Protein AF-A0A969BX46-F1 (afdb_monomer_lite)

Foldseek 3Di:
DDPDPPVVPDDDQFWKWFQAAPDPVQWWFFAAAVVHDGPDIHGHGFIWTFPADDPVQKTWTAGPVGDTGITGNVRIDTDGDDD

Secondary structure (DSSP, 8-state):
----SGGGTTT----EEEE---STT-EEEEESSTT--EEEEEETT-EEEEEEE-TTSEEEEE-TTS-EEEEEGGGEEEE----

Sequence (83 aa):
MSRSIESYTSHEITKFLRFTSIEADGYLNLRESPQGKIIGRIINGTALLLLSATEDAWVRVLTPDGRVGYVYSKALEIYTYRD

pLDDT: mean 74.13, std 17.53, range [34.75, 95.12]

Structure (mmCIF, N/CA/C/O backbone):
data_AF-A0A969BX46-F1
#
_entry.id   AF-A0A969BX46-F1
#
loop_
_atom_site.group_PDB
_atom_site.id
_atom_site.type_symbol
_atom_site.label_atom_id
_atom_site.label_alt_id
_atom_site.label_comp_id
_atom_site.label_asym_id
_atom_site.label_entity_id
_atom_site.label_seq_id
_atom_site.pdbx_PDB_ins_code
_atom_site.Cartn_x
_atom_site.Cartn_y
_atom_site.Cartn_z
_atom_site.occupancy
_atom_site.B_iso_or_equiv
_atom_site.auth_seq_id
_atom_site.auth_comp_id
_atom_site.auth_asym_id
_atom_site.auth_atom_id
_atom_site.pdbx_PDB_model_num
ATOM 1 N N . MET A 1 1 ? -0.680 -14.387 29.217 1.00 40.28 1 MET A N 1
ATOM 2 C CA . MET A 1 1 ? 0.218 -13.548 28.393 1.00 40.28 1 MET A CA 1
ATOM 3 C C . MET A 1 1 ? -0.471 -13.250 27.066 1.00 40.28 1 MET A C 1
ATOM 5 O O . MET A 1 1 ? -0.196 -13.912 26.079 1.00 40.28 1 MET A O 1
ATOM 9 N N . SER A 1 2 ? -1.412 -12.305 27.051 1.00 39.75 2 SER A N 1
ATOM 10 C CA . SER A 1 2 ? -1.994 -11.792 25.808 1.00 39.75 2 SER A CA 1
ATOM 11 C C . SER A 1 2 ? -1.380 -10.418 25.591 1.00 39.75 2 SER A C 1
ATOM 13 O O . SER A 1 2 ? -1.599 -9.516 26.400 1.00 39.75 2 SER A O 1
ATOM 15 N N . ARG A 1 3 ? -0.499 -10.281 24.597 1.00 40.78 3 ARG A N 1
ATOM 16 C CA . ARG A 1 3 ? 0.068 -8.979 24.250 1.00 40.78 3 ARG A CA 1
ATOM 17 C C . ARG A 1 3 ? -1.021 -8.163 23.557 1.00 40.78 3 ARG A C 1
ATOM 19 O O . ARG A 1 3 ? -1.244 -8.305 22.364 1.00 40.78 3 ARG A O 1
ATOM 26 N N . SER A 1 4 ? -1.679 -7.335 24.367 1.00 47.00 4 SER A N 1
ATOM 27 C CA . SER A 1 4 ? -1.876 -5.909 24.096 1.00 47.00 4 SER A CA 1
ATOM 28 C C . SER A 1 4 ? -2.401 -5.567 22.699 1.00 47.00 4 SER A C 1
ATOM 30 O O . SER A 1 4 ? -1.654 -5.108 21.838 1.00 47.00 4 SER A O 1
ATOM 32 N N . ILE A 1 5 ? -3.714 -5.721 22.529 1.00 49.53 5 ILE A N 1
ATOM 33 C CA . ILE A 1 5 ? -4.497 -4.958 21.542 1.00 49.53 5 ILE A CA 1
ATOM 34 C C . ILE A 1 5 ? -4.965 -3.606 22.119 1.00 49.53 5 ILE A C 1
ATOM 36 O O . ILE A 1 5 ? -5.478 -2.773 21.387 1.00 49.53 5 ILE A O 1
ATOM 40 N N . GLU A 1 6 ? -4.749 -3.356 23.416 1.00 42.44 6 GLU A N 1
ATOM 41 C CA . GLU A 1 6 ? -5.271 -2.175 24.126 1.00 42.44 6 GLU A CA 1
ATOM 42 C C . GLU A 1 6 ? -4.364 -0.931 24.077 1.00 42.44 6 GLU A C 1
ATOM 44 O O . GLU A 1 6 ? -4.812 0.162 24.411 1.00 42.44 6 GLU A O 1
ATOM 49 N N . SER A 1 7 ? -3.109 -1.042 23.626 1.00 34.75 7 SER A N 1
ATOM 50 C CA . SER A 1 7 ? -2.147 0.075 23.654 1.00 34.75 7 SER A CA 1
ATOM 51 C C . SER A 1 7 ? -2.113 0.957 22.396 1.00 34.75 7 SER A C 1
ATOM 53 O O . SER A 1 7 ? -1.260 1.834 22.312 1.00 34.75 7 SER A O 1
ATOM 55 N N . TYR A 1 8 ? -3.030 0.773 21.439 1.00 47.47 8 TYR A N 1
ATOM 56 C CA . TYR A 1 8 ? -3.200 1.701 20.302 1.00 47.47 8 TYR A CA 1
ATOM 57 C C . TYR A 1 8 ? -4.290 2.756 20.536 1.00 47.47 8 TYR A C 1
ATOM 59 O O . TYR A 1 8 ? -4.427 3.712 19.775 1.00 47.47 8 TYR A O 1
ATOM 67 N N . THR A 1 9 ? -5.047 2.632 21.623 1.00 51.59 9 THR A N 1
ATOM 68 C CA . THR A 1 9 ? -6.073 3.602 22.004 1.00 51.59 9 THR A CA 1
ATOM 69 C C . THR A 1 9 ? -5.448 4.674 22.881 1.00 51.59 9 THR A C 1
ATOM 71 O O . THR A 1 9 ? -5.390 4.529 24.099 1.00 51.59 9 THR A O 1
ATOM 74 N N . SER A 1 10 ? -4.980 5.764 22.271 1.00 45.22 10 SER A N 1
ATOM 75 C CA . SER A 1 10 ? -5.080 7.076 22.923 1.00 45.22 10 SER A CA 1
ATOM 76 C C . SER A 1 10 ? -5.174 8.252 21.954 1.00 45.22 10 SER A C 1
ATOM 78 O O . SER A 1 10 ? -5.939 9.145 22.266 1.00 45.22 10 SER A O 1
ATOM 80 N N . HIS A 1 11 ? -4.503 8.289 20.794 1.00 44.81 11 HIS A N 1
ATOM 81 C CA . HIS A 1 11 ? -4.623 9.442 19.868 1.00 44.81 11 HIS A CA 1
ATOM 82 C C . HIS A 1 11 ? -4.402 9.113 18.375 1.00 44.81 11 HIS A C 1
ATOM 84 O O . HIS A 1 11 ? -4.263 10.023 17.559 1.00 44.81 11 HIS A O 1
ATOM 90 N N . GLU A 1 12 ? -4.373 7.840 17.975 1.00 48.84 12 GLU A N 1
ATOM 91 C CA . GLU A 1 12 ? -4.180 7.479 16.567 1.00 48.84 12 GLU A CA 1
ATOM 92 C C . GLU A 1 12 ? -5.533 7.267 15.889 1.00 48.84 12 GLU A C 1
ATOM 94 O O . GLU A 1 12 ? -6.179 6.233 16.050 1.00 48.84 12 GLU A O 1
ATOM 99 N N . ILE A 1 13 ? -5.977 8.264 15.120 1.00 52.41 13 ILE A N 1
ATOM 100 C CA . ILE A 1 13 ? -7.080 8.097 14.170 1.00 52.41 13 ILE A CA 1
ATOM 101 C C . ILE A 1 13 ? -6.721 6.889 13.299 1.00 52.41 13 ILE A C 1
ATOM 103 O O . ILE A 1 13 ? -5.803 6.968 12.479 1.00 52.41 13 ILE A O 1
ATOM 107 N N . THR A 1 14 ? -7.404 5.757 13.491 1.00 56.75 14 THR A N 1
ATOM 108 C CA . THR A 1 14 ? -7.181 4.565 12.668 1.00 56.75 14 THR A CA 1
ATOM 109 C C . THR A 1 14 ? -7.629 4.909 11.255 1.00 56.75 14 THR A C 1
ATOM 111 O O . THR A 1 14 ? -8.820 4.973 10.950 1.00 56.75 14 THR A O 1
ATOM 114 N N . LYS A 1 15 ? -6.661 5.229 10.394 1.00 67.12 15 LYS A N 1
ATOM 115 C CA . LYS A 1 15 ? -6.936 5.697 9.042 1.00 67.12 15 LYS A CA 1
ATOM 116 C C . LYS A 1 15 ? -7.202 4.492 8.152 1.00 67.12 15 LYS A C 1
ATOM 118 O O . LYS A 1 15 ? -6.284 3.769 7.762 1.00 67.12 15 LYS A O 1
ATOM 123 N N . PHE A 1 16 ? -8.467 4.289 7.819 1.00 69.00 16 PHE A N 1
ATOM 124 C CA . PHE A 1 16 ? -8.849 3.324 6.803 1.00 69.00 16 PHE A CA 1
ATOM 125 C C . PHE A 1 16 ? -8.664 3.941 5.420 1.00 69.00 16 PHE A C 1
ATOM 127 O O . PHE A 1 16 ? -9.059 5.072 5.144 1.00 69.00 16 PHE A O 1
ATOM 134 N N . LEU A 1 17 ? -8.039 3.185 4.531 1.00 70.44 17 LEU A N 1
ATOM 135 C CA . LEU A 1 17 ? -7.951 3.523 3.123 1.00 70.44 17 LEU A CA 1
ATOM 136 C C . LEU A 1 17 ? -8.929 2.631 2.386 1.00 70.44 17 LEU A C 1
ATOM 138 O O . LEU A 1 17 ? -8.982 1.424 2.629 1.00 70.44 17 LEU A O 1
ATOM 142 N N . ARG A 1 18 ? -9.679 3.204 1.451 1.00 69.81 18 ARG A N 1
ATOM 143 C CA . ARG A 1 18 ? -10.414 2.391 0.495 1.00 69.81 18 ARG A CA 1
ATOM 144 C C . ARG A 1 18 ? -9.712 2.525 -0.834 1.00 69.81 18 ARG A C 1
ATOM 146 O O . ARG A 1 18 ? -9.573 3.621 -1.373 1.00 69.81 18 ARG A O 1
ATOM 153 N N . PHE A 1 19 ? -9.243 1.400 -1.357 1.00 69.56 19 PHE A N 1
ATOM 154 C CA . PHE A 1 19 ? -8.785 1.408 -2.729 1.00 69.56 19 PHE A CA 1
ATOM 155 C C . PHE A 1 19 ? -10.006 1.561 -3.632 1.00 69.56 19 PHE A C 1
ATOM 157 O O . PHE A 1 19 ? -10.869 0.683 -3.656 1.00 69.56 19 PHE A O 1
ATOM 164 N N . THR A 1 20 ? -10.066 2.671 -4.358 1.00 63.81 20 THR A N 1
ATOM 165 C CA . THR A 1 20 ? -10.933 2.807 -5.520 1.00 63.81 20 THR A CA 1
ATOM 166 C C . THR A 1 20 ? -10.030 2.899 -6.742 1.00 63.81 20 THR A C 1
ATOM 168 O O . THR A 1 20 ? -9.142 3.745 -6.809 1.00 63.81 20 THR A O 1
ATOM 171 N N . SER A 1 21 ? -10.174 1.969 -7.679 1.00 58.88 21 SER A N 1
ATOM 172 C CA . SER A 1 21 ? -9.416 2.036 -8.926 1.00 58.88 21 SER A CA 1
ATOM 173 C C . SER A 1 21 ? -10.078 3.047 -9.854 1.00 58.88 21 SER A C 1
ATOM 175 O O . SER A 1 21 ? -11.263 2.904 -10.157 1.00 58.88 21 SER A O 1
ATOM 177 N N . ILE A 1 22 ? -9.308 4.029 -10.325 1.00 56.19 22 ILE A N 1
ATOM 178 C CA . ILE A 1 22 ? -9.687 4.908 -11.444 1.00 56.19 22 ILE A CA 1
ATOM 179 C C . ILE A 1 22 ? -9.139 4.407 -12.794 1.00 56.19 22 ILE A C 1
ATOM 181 O O . ILE A 1 22 ? -9.380 5.038 -13.819 1.00 56.19 22 ILE A O 1
ATOM 185 N N . GLU A 1 23 ? -8.388 3.298 -12.807 1.00 53.31 23 GLU A N 1
ATOM 186 C CA . GLU A 1 23 ? -7.701 2.784 -13.999 1.00 53.31 23 GLU A CA 1
ATOM 187 C C . GLU A 1 23 ? -8.383 1.532 -14.574 1.00 53.31 23 GLU A C 1
ATOM 189 O O . GLU A 1 23 ? -9.029 0.762 -13.860 1.00 53.31 23 GLU A O 1
ATOM 194 N N . ALA A 1 24 ? -8.229 1.334 -15.888 1.00 55.81 24 ALA A N 1
ATOM 195 C CA . ALA A 1 24 ? -8.964 0.352 -16.693 1.00 55.81 24 ALA A CA 1
ATOM 196 C C . ALA A 1 24 ? -8.768 -1.116 -16.256 1.00 55.81 24 ALA A C 1
ATOM 198 O O . ALA A 1 24 ? -9.617 -1.961 -16.536 1.00 55.81 24 ALA A O 1
ATOM 199 N N . ASP A 1 25 ? -7.676 -1.411 -15.550 1.00 65.75 25 ASP A N 1
ATOM 200 C CA . ASP A 1 25 ? -7.255 -2.767 -15.197 1.00 65.75 25 ASP A CA 1
ATOM 201 C C . ASP A 1 25 ? -7.992 -3.316 -13.957 1.00 65.75 25 ASP A C 1
ATOM 203 O O . ASP A 1 25 ? -8.058 -4.529 -13.753 1.00 65.75 25 ASP A O 1
ATOM 207 N N . GLY A 1 26 ? -8.549 -2.436 -13.112 1.00 75.25 26 GLY A N 1
ATOM 208 C CA . GLY A 1 26 ? -9.383 -2.799 -11.958 1.00 75.25 26 GLY A CA 1
ATOM 209 C C . GLY A 1 26 ? -8.650 -3.332 -10.714 1.00 75.25 26 GLY A C 1
ATOM 210 O O . GLY A 1 26 ? -9.312 -3.767 -9.764 1.00 75.25 26 GLY A O 1
ATOM 211 N N . TYR A 1 27 ? -7.311 -3.300 -10.669 1.00 83.50 27 TYR A N 1
ATOM 212 C CA . TYR A 1 27 ? -6.521 -3.751 -9.512 1.00 83.50 27 TYR A CA 1
ATOM 213 C C . TYR A 1 27 ? -5.318 -2.849 -9.193 1.00 83.50 27 TYR A C 1
ATOM 215 O O . TYR A 1 27 ? -4.782 -2.161 -10.054 1.00 83.50 27 TYR A O 1
ATOM 223 N N . LEU A 1 28 ? -4.862 -2.893 -7.937 1.00 86.44 28 LEU A N 1
ATOM 224 C CA . LEU A 1 28 ? -3.670 -2.207 -7.433 1.00 86.44 28 LEU A CA 1
ATOM 225 C C . LEU A 1 28 ? -2.563 -3.211 -7.119 1.00 86.44 28 LEU A C 1
ATOM 227 O O . LEU A 1 28 ? -2.803 -4.244 -6.496 1.00 86.44 28 LEU A O 1
ATOM 231 N N . ASN A 1 29 ? -1.333 -2.910 -7.525 1.00 90.69 29 ASN A N 1
ATOM 232 C CA . ASN A 1 29 ? -0.187 -3.764 -7.227 1.00 90.69 29 ASN A CA 1
ATOM 233 C C . ASN A 1 29 ? 0.268 -3.578 -5.775 1.00 90.69 29 ASN A C 1
ATOM 235 O O . ASN A 1 29 ? 0.649 -2.477 -5.380 1.00 90.69 29 ASN A O 1
ATOM 239 N N . LEU A 1 30 ? 0.296 -4.676 -5.020 1.00 92.50 30 LEU A N 1
ATOM 240 C CA . LEU A 1 30 ? 0.954 -4.759 -3.722 1.00 92.50 30 LEU A CA 1
ATOM 241 C C . LEU A 1 30 ? 2.419 -5.133 -3.946 1.00 92.50 30 LEU A C 1
ATOM 243 O O . LEU A 1 30 ? 2.708 -6.162 -4.563 1.00 92.50 30 LEU A O 1
ATOM 247 N N . ARG A 1 31 ? 3.342 -4.310 -3.453 1.00 95.12 31 ARG A N 1
ATOM 248 C CA . ARG A 1 31 ? 4.788 -4.518 -3.594 1.00 95.12 31 ARG A CA 1
ATOM 249 C C . ARG A 1 31 ? 5.462 -4.772 -2.253 1.00 95.12 31 ARG A C 1
ATOM 251 O O . ARG A 1 31 ? 4.975 -4.328 -1.218 1.00 95.12 31 ARG A O 1
ATOM 258 N N . GLU A 1 32 ? 6.587 -5.480 -2.272 1.00 93.62 32 GLU A N 1
ATOM 259 C CA . GLU A 1 32 ? 7.385 -5.732 -1.058 1.00 93.62 32 GLU A CA 1
ATOM 260 C C . GLU A 1 32 ? 8.03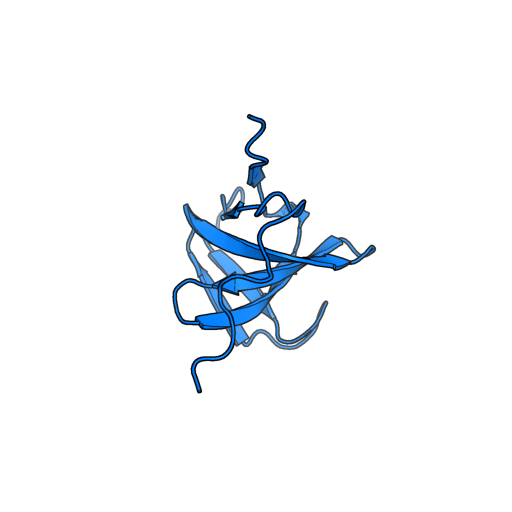9 -4.455 -0.506 1.00 93.62 32 GLU A C 1
ATOM 262 O O . GLU A 1 32 ? 8.208 -4.312 0.702 1.00 93.62 32 GLU A O 1
ATOM 267 N N . SER A 1 33 ? 8.358 -3.510 -1.391 1.00 91.25 33 SER A N 1
ATOM 268 C CA . SER A 1 33 ? 8.963 -2.211 -1.097 1.00 91.25 33 SER A CA 1
ATOM 269 C C . SER A 1 33 ? 8.506 -1.176 -2.136 1.00 91.25 33 SER A C 1
ATOM 271 O O . SER A 1 33 ? 7.967 -1.558 -3.187 1.00 91.25 33 SER A O 1
ATOM 273 N N . PRO A 1 34 ? 8.695 0.133 -1.884 1.00 90.56 34 PRO A N 1
ATOM 274 C CA . PRO A 1 34 ? 8.493 1.162 -2.898 1.00 90.56 34 PRO A CA 1
ATOM 275 C C . PRO A 1 34 ? 9.235 0.810 -4.187 1.00 90.56 34 PRO A C 1
ATOM 277 O O . PRO A 1 34 ? 10.432 0.543 -4.161 1.00 90.56 34 PRO A O 1
ATOM 280 N N . GLN A 1 35 ? 8.514 0.768 -5.311 1.00 89.00 35 GLN A N 1
ATOM 281 C CA . GLN A 1 35 ? 9.049 0.378 -6.628 1.00 89.00 35 GLN A CA 1
ATOM 282 C C . GLN A 1 35 ? 9.633 -1.053 -6.715 1.00 89.00 35 GLN A C 1
ATOM 284 O O . GLN A 1 35 ? 10.093 -1.457 -7.780 1.00 89.00 35 GLN A O 1
ATOM 289 N N . GLY A 1 36 ? 9.564 -1.850 -5.646 1.00 90.38 36 GLY A N 1
ATOM 290 C CA . GLY A 1 36 ? 10.107 -3.207 -5.581 1.00 90.38 36 GLY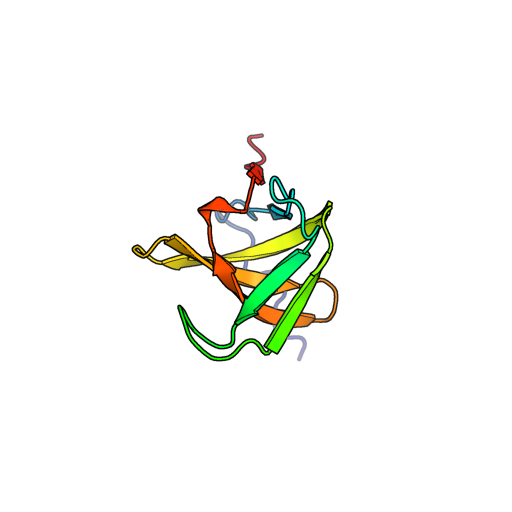 A CA 1
ATOM 291 C C . GLY A 1 36 ? 9.236 -4.259 -6.259 1.00 90.38 36 GLY A C 1
ATOM 292 O O . GLY A 1 36 ? 8.301 -3.956 -7.003 1.00 90.38 36 GLY A O 1
ATOM 293 N N . LYS A 1 37 ? 9.519 -5.534 -5.993 1.00 95.00 37 LYS A N 1
ATOM 294 C CA . LYS A 1 37 ? 8.790 -6.657 -6.593 1.00 95.00 37 LYS A CA 1
ATOM 295 C C . LYS A 1 37 ? 7.297 -6.619 -6.252 1.00 95.00 37 LYS A C 1
ATOM 297 O O . LYS A 1 37 ? 6.909 -6.329 -5.122 1.00 95.00 37 LYS A O 1
ATOM 302 N N . ILE A 1 38 ? 6.457 -6.964 -7.230 1.00 94.12 38 ILE A N 1
ATOM 303 C CA . ILE A 1 38 ? 5.021 -7.180 -7.020 1.00 94.12 38 ILE A CA 1
ATOM 304 C C . ILE A 1 38 ? 4.828 -8.520 -6.303 1.00 94.12 38 ILE A C 1
ATOM 306 O O . ILE A 1 38 ? 5.248 -9.565 -6.799 1.00 94.12 38 ILE A O 1
ATOM 310 N N . ILE A 1 39 ? 4.174 -8.478 -5.146 1.00 94.94 39 ILE A N 1
ATOM 311 C CA . ILE A 1 39 ? 3.866 -9.636 -4.291 1.00 94.94 39 ILE A CA 1
ATOM 312 C C . ILE A 1 39 ? 2.365 -9.937 -4.232 1.00 94.94 39 ILE A C 1
ATOM 314 O O . ILE A 1 39 ? 1.933 -10.897 -3.595 1.00 94.94 39 ILE A O 1
ATOM 318 N N . GLY A 1 40 ? 1.544 -9.117 -4.886 1.00 92.06 40 GLY A N 1
ATOM 319 C CA . GLY A 1 40 ? 0.112 -9.332 -4.946 1.00 92.06 40 GLY A CA 1
ATOM 320 C C . GLY A 1 40 ? -0.623 -8.282 -5.758 1.00 92.06 40 GLY A C 1
ATOM 321 O O . GLY A 1 40 ? -0.061 -7.272 -6.179 1.00 92.06 40 GLY A O 1
ATOM 322 N N . ARG A 1 41 ? -1.916 -8.534 -5.942 1.00 90.81 41 ARG A N 1
ATOM 323 C CA . ARG A 1 41 ? -2.874 -7.595 -6.516 1.00 90.81 41 ARG A CA 1
ATOM 324 C C . ARG A 1 41 ? -4.021 -7.406 -5.533 1.00 90.81 41 ARG A C 1
ATOM 326 O O . ARG A 1 41 ? -4.432 -8.362 -4.877 1.00 90.81 41 ARG A O 1
ATOM 333 N N . ILE A 1 42 ? -4.502 -6.177 -5.434 1.00 88.25 42 ILE A N 1
ATOM 334 C CA . ILE A 1 42 ? -5.613 -5.759 -4.587 1.00 88.25 42 ILE A CA 1
ATOM 335 C C . ILE A 1 42 ? -6.752 -5.359 -5.516 1.00 88.25 42 ILE A C 1
ATOM 337 O O . ILE A 1 42 ? -6.57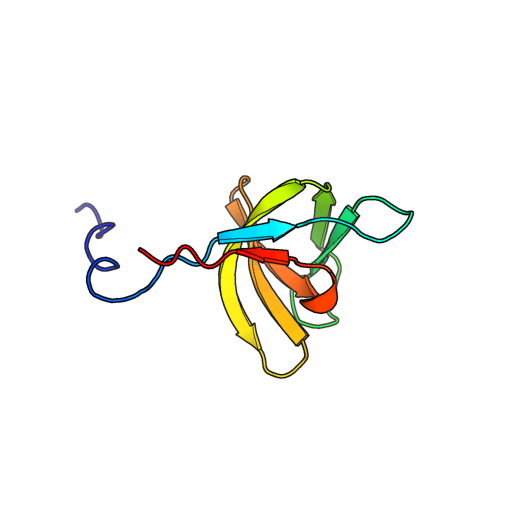1 -4.506 -6.381 1.00 88.25 42 ILE A O 1
ATOM 341 N N . ILE A 1 43 ? -7.912 -5.988 -5.358 1.00 86.81 43 ILE A N 1
ATOM 342 C CA . ILE A 1 43 ? -9.085 -5.704 -6.189 1.00 86.81 43 ILE A CA 1
ATOM 343 C C . ILE A 1 43 ? -9.728 -4.374 -5.791 1.00 86.81 43 ILE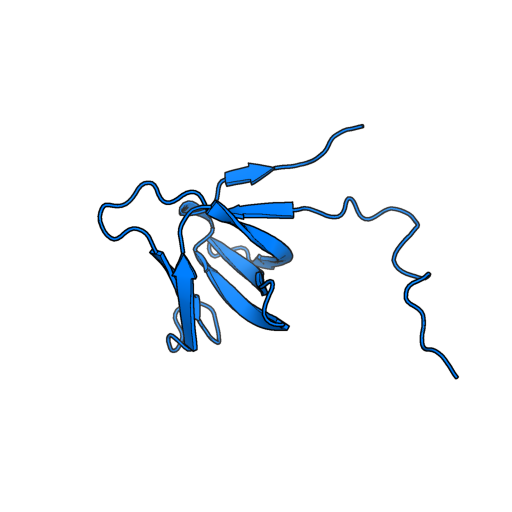 A C 1
ATOM 345 O O . ILE A 1 43 ? -9.683 -3.981 -4.620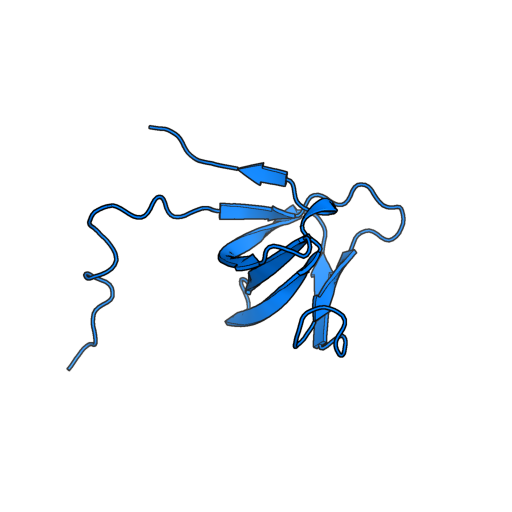 1.00 86.81 43 ILE A O 1
ATOM 349 N N . ASN A 1 44 ? -10.343 -3.692 -6.757 1.00 83.06 44 ASN A N 1
ATOM 350 C CA . ASN A 1 44 ? -11.093 -2.461 -6.512 1.00 83.06 44 ASN A CA 1
ATOM 351 C C . ASN A 1 44 ? -12.119 -2.635 -5.371 1.00 83.06 44 ASN A C 1
ATOM 353 O O . ASN A 1 44 ? -12.774 -3.670 -5.256 1.00 83.06 44 ASN A O 1
ATOM 357 N N . GLY A 1 45 ? -12.236 -1.629 -4.506 1.00 79.50 45 GLY A N 1
ATOM 358 C CA . GLY A 1 45 ? -13.143 -1.605 -3.364 1.00 79.50 45 GLY A CA 1
ATOM 359 C C . GLY A 1 45 ? -12.585 -2.243 -2.092 1.00 79.50 45 GLY A C 1
ATOM 360 O O . GLY A 1 45 ? -13.235 -2.123 -1.051 1.00 79.50 45 GLY A O 1
ATOM 361 N N . THR A 1 46 ? -11.405 -2.877 -2.144 1.00 84.62 46 THR A N 1
ATOM 362 C CA . THR A 1 46 ? -10.764 -3.479 -0.965 1.00 84.62 46 THR A CA 1
ATOM 363 C C . THR A 1 46 ? -10.448 -2.411 0.082 1.00 84.62 46 THR A C 1
ATOM 365 O O . THR A 1 46 ? -9.785 -1.411 -0.208 1.00 84.62 46 THR A O 1
ATOM 368 N N . ALA A 1 47 ? -10.900 -2.646 1.313 1.00 83.81 47 ALA A N 1
ATOM 369 C CA . ALA A 1 47 ? -10.499 -1.859 2.470 1.00 83.81 47 ALA A CA 1
ATOM 370 C C . ALA A 1 47 ? -9.079 -2.249 2.899 1.00 83.81 47 ALA A C 1
ATOM 372 O O . ALA A 1 47 ? -8.759 -3.430 3.036 1.00 83.81 47 ALA A O 1
ATOM 373 N N . LEU A 1 48 ? -8.234 -1.247 3.106 1.00 85.62 48 LEU A N 1
ATOM 374 C CA . LEU A 1 48 ? -6.844 -1.386 3.513 1.00 85.62 48 LEU A CA 1
ATOM 375 C C . LEU A 1 48 ? -6.626 -0.588 4.794 1.00 85.62 48 LEU A C 1
ATOM 377 O O . LEU A 1 48 ? -7.125 0.528 4.941 1.00 85.62 48 LEU A O 1
ATOM 381 N N . LEU A 1 49 ? -5.843 -1.139 5.713 1.00 85.56 49 LEU A N 1
ATOM 382 C CA . LEU A 1 49 ? -5.402 -0.398 6.887 1.00 85.56 49 LEU A CA 1
ATOM 383 C C . LEU A 1 49 ? -4.109 0.343 6.543 1.00 85.56 49 LEU A C 1
ATOM 385 O O . LEU A 1 49 ? -3.145 -0.290 6.104 1.00 85.56 49 LEU A O 1
ATOM 389 N N . LEU A 1 50 ? -4.071 1.663 6.744 1.00 85.94 50 LEU A N 1
ATOM 390 C CA . LEU A 1 50 ? -2.830 2.424 6.618 1.00 85.94 50 LEU A CA 1
ATOM 391 C C . LEU A 1 50 ? -1.927 2.129 7.818 1.00 85.94 50 LEU A C 1
ATOM 393 O O . LEU A 1 50 ? -2.317 2.376 8.954 1.00 85.94 50 LEU A O 1
ATOM 397 N N . LEU A 1 51 ? -0.712 1.648 7.558 1.00 86.06 51 LEU A N 1
ATOM 398 C CA . LEU A 1 51 ? 0.314 1.465 8.588 1.00 86.06 51 LEU A CA 1
ATOM 399 C C . LEU A 1 51 ? 1.282 2.649 8.628 1.00 86.06 51 LEU A C 1
ATOM 401 O O . LEU A 1 51 ? 1.663 3.106 9.697 1.00 86.06 51 LEU A O 1
ATOM 405 N N . SER A 1 52 ? 1.704 3.138 7.460 1.00 83.00 52 SER A N 1
ATOM 406 C CA . SER A 1 52 ? 2.530 4.342 7.341 1.00 83.00 52 SER A CA 1
ATOM 407 C C . SER A 1 52 ? 2.487 4.901 5.919 1.00 83.00 52 SER A C 1
ATOM 409 O O . SER A 1 52 ? 2.185 4.184 4.965 1.00 83.00 52 SER A O 1
ATOM 411 N N . ALA A 1 53 ? 2.801 6.184 5.764 1.00 76.44 53 ALA A N 1
ATOM 412 C CA . ALA A 1 53 ? 3.019 6.816 4.466 1.00 76.44 53 ALA A CA 1
ATOM 413 C C . ALA A 1 53 ? 4.503 7.174 4.309 1.00 76.44 53 ALA A C 1
ATOM 415 O O . ALA A 1 53 ? 5.164 7.488 5.298 1.00 76.44 53 ALA A O 1
ATOM 416 N N . THR A 1 54 ? 5.021 7.118 3.084 1.00 72.88 54 THR A N 1
ATOM 417 C CA . THR A 1 54 ? 6.345 7.650 2.733 1.00 72.88 54 THR A CA 1
ATOM 418 C C . THR A 1 54 ? 6.193 8.950 1.942 1.00 72.88 54 THR A C 1
ATOM 420 O O . THR A 1 54 ? 5.130 9.216 1.375 1.00 72.88 54 THR A O 1
ATOM 423 N N . GLU A 1 55 ? 7.254 9.758 1.877 1.00 67.31 55 GLU A N 1
ATOM 424 C CA . GLU A 1 55 ? 7.259 11.014 1.107 1.00 67.31 55 GLU A CA 1
ATOM 425 C C . GLU A 1 55 ? 7.127 10.771 -0.412 1.00 67.31 55 GLU A C 1
ATOM 427 O O . GLU A 1 55 ? 6.533 11.572 -1.129 1.00 67.31 55 GLU A O 1
ATOM 432 N N . ASP A 1 56 ? 7.555 9.599 -0.894 1.00 76.62 56 ASP A N 1
ATOM 433 C CA . ASP A 1 56 ? 7.610 9.240 -2.321 1.00 76.62 56 ASP A CA 1
ATOM 434 C C . ASP A 1 56 ? 6.289 8.719 -2.921 1.00 76.62 56 ASP A C 1
ATOM 436 O O . ASP A 1 56 ? 6.292 7.923 -3.863 1.00 76.62 56 ASP A O 1
ATOM 440 N N . ALA A 1 57 ? 5.139 9.124 -2.379 1.00 83.94 57 ALA A N 1
ATOM 441 C CA . ALA A 1 57 ? 3.820 8.665 -2.829 1.00 83.94 57 ALA A CA 1
ATOM 442 C C . ALA A 1 57 ? 3.596 7.138 -2.720 1.00 83.94 57 ALA A C 1
ATOM 444 O O . ALA A 1 57 ? 2.798 6.564 -3.464 1.00 83.94 57 ALA A O 1
ATOM 445 N N . TRP A 1 58 ? 4.246 6.471 -1.763 1.00 88.94 58 TRP A N 1
ATOM 446 C CA . TRP A 1 58 ? 3.942 5.087 -1.391 1.00 88.94 58 TRP A CA 1
ATOM 447 C C . TRP A 1 58 ? 3.325 5.038 -0.002 1.00 88.94 58 TRP A C 1
ATOM 449 O O . TRP A 1 58 ? 3.711 5.773 0.905 1.00 88.94 58 TRP A O 1
ATOM 459 N N . VAL A 1 59 ? 2.366 4.140 0.184 1.00 89.06 59 VAL A N 1
ATOM 460 C CA . VAL A 1 59 ? 1.815 3.858 1.507 1.00 89.06 59 VAL A CA 1
ATOM 461 C C . VAL A 1 59 ? 1.986 2.393 1.840 1.00 89.06 59 VAL A C 1
ATOM 463 O O . VAL A 1 59 ? 1.775 1.512 1.003 1.00 89.06 59 VAL A O 1
ATOM 466 N N . ARG A 1 60 ? 2.383 2.143 3.083 1.00 90.19 60 ARG A N 1
ATOM 467 C CA . ARG A 1 60 ? 2.458 0.814 3.659 1.00 90.19 60 ARG A CA 1
ATOM 468 C C . ARG A 1 60 ? 1.091 0.455 4.217 1.00 90.19 60 ARG A C 1
ATOM 470 O O . ARG A 1 60 ? 0.536 1.196 5.029 1.00 90.19 60 ARG A O 1
ATOM 477 N N . VAL A 1 61 ? 0.566 -0.683 3.789 1.00 90.06 61 VAL A N 1
ATOM 478 C CA . VAL A 1 61 ? -0.786 -1.130 4.120 1.00 90.06 61 VAL A CA 1
ATOM 479 C C . VAL A 1 61 ? -0.793 -2.546 4.667 1.00 90.06 61 VAL A C 1
ATOM 481 O O . VAL A 1 61 ? 0.081 -3.352 4.341 1.00 90.06 61 VAL A O 1
ATOM 484 N N . LEU A 1 62 ? -1.814 -2.843 5.466 1.00 88.81 62 LEU A N 1
ATOM 485 C CA . LEU A 1 62 ? -2.237 -4.198 5.792 1.00 88.81 62 LEU A CA 1
ATOM 486 C C . LEU A 1 62 ? -3.526 -4.507 5.023 1.00 88.81 62 LEU A C 1
ATOM 488 O O . LEU A 1 62 ? -4.486 -3.733 5.033 1.00 88.81 62 LEU A O 1
ATOM 492 N N . THR A 1 63 ? -3.517 -5.641 4.337 1.00 89.88 63 THR A N 1
ATOM 493 C CA . THR A 1 63 ? -4.655 -6.169 3.576 1.00 89.88 63 THR A CA 1
ATOM 494 C C . THR A 1 63 ? -5.536 -7.074 4.452 1.00 89.88 63 THR A C 1
ATOM 496 O O . THR A 1 63 ? -5.050 -7.600 5.458 1.00 89.88 63 THR A O 1
ATOM 499 N N . PRO A 1 64 ? -6.811 -7.313 4.080 1.00 86.31 64 PRO A N 1
ATOM 500 C CA . PRO A 1 64 ? -7.713 -8.172 4.856 1.00 86.31 64 PRO A CA 1
ATOM 501 C C . PRO A 1 64 ? -7.241 -9.623 5.010 1.00 86.31 64 PRO A C 1
ATOM 503 O O . PRO A 1 64 ? -7.618 -10.286 5.970 1.00 86.31 64 PRO A O 1
ATOM 506 N N . ASP A 1 65 ? -6.412 -10.117 4.086 1.00 88.06 65 ASP A N 1
ATOM 507 C CA . ASP A 1 65 ? -5.827 -11.462 4.149 1.00 88.06 65 ASP A CA 1
ATOM 508 C C . ASP A 1 65 ? -4.517 -11.527 4.958 1.00 88.06 65 ASP A C 1
ATOM 510 O O . ASP A 1 65 ? -3.842 -12.555 4.978 1.00 88.06 65 ASP A O 1
ATOM 514 N N . GLY A 1 66 ? -4.156 -10.441 5.649 1.00 90.31 66 GLY A N 1
ATOM 515 C CA . GLY A 1 66 ? -3.021 -10.395 6.566 1.00 90.31 66 GLY A CA 1
ATOM 516 C C . GLY A 1 66 ? -1.682 -10.039 5.918 1.00 90.31 66 GLY A C 1
ATOM 517 O O . GLY A 1 66 ? -0.661 -10.028 6.607 1.00 90.31 66 GLY A O 1
ATOM 518 N N . ARG A 1 67 ? -1.637 -9.722 4.616 1.00 93.12 67 ARG A N 1
ATOM 519 C CA . ARG A 1 67 ? -0.386 -9.323 3.951 1.00 93.12 67 ARG A CA 1
ATOM 520 C C . ARG A 1 67 ? -0.065 -7.854 4.184 1.00 93.12 67 ARG A C 1
ATOM 522 O O . ARG A 1 67 ? -0.932 -6.987 4.042 1.00 93.12 67 ARG A O 1
ATOM 529 N N . VAL A 1 68 ? 1.211 -7.584 4.450 1.00 93.12 68 VAL A N 1
ATOM 530 C CA . VAL A 1 68 ? 1.773 -6.234 4.552 1.00 93.12 68 VAL A CA 1
ATOM 531 C C . VAL A 1 68 ? 2.600 -5.927 3.311 1.00 93.12 68 VAL A C 1
ATOM 533 O O . VAL A 1 68 ? 3.421 -6.740 2.893 1.00 93.12 68 VAL A O 1
ATOM 536 N N . GLY A 1 69 ? 2.420 -4.737 2.747 1.00 93.12 69 GLY A N 1
ATOM 537 C CA . GLY A 1 69 ? 3.226 -4.275 1.621 1.00 93.12 69 GLY A CA 1
ATOM 538 C C . GLY A 1 69 ? 2.959 -2.819 1.273 1.00 93.12 69 GLY A C 1
ATOM 539 O O . GLY A 1 69 ? 2.313 -2.097 2.031 1.00 93.12 69 GLY A O 1
ATOM 540 N N . TYR A 1 70 ? 3.477 -2.397 0.126 1.00 92.25 70 TYR A N 1
ATOM 541 C CA . TYR A 1 70 ? 3.436 -1.022 -0.351 1.00 92.25 70 TYR A CA 1
ATOM 542 C C . TYR A 1 70 ? 2.549 -0.897 -1.581 1.00 92.25 70 TYR A C 1
ATOM 544 O O . TYR A 1 70 ? 2.620 -1.716 -2.500 1.00 92.25 70 TYR A O 1
ATOM 552 N N . VAL A 1 71 ? 1.746 0.159 -1.608 1.00 90.19 71 VAL A N 1
ATOM 553 C CA . VAL A 1 71 ? 0.913 0.526 -2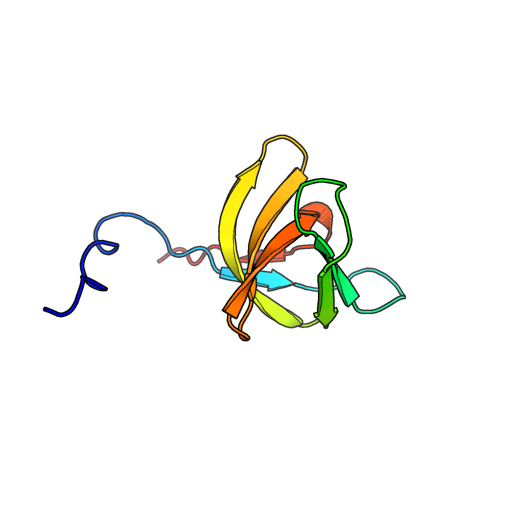.752 1.00 90.19 71 VAL A CA 1
ATOM 554 C C . VAL A 1 71 ? 1.100 2.000 -3.096 1.00 90.19 71 VAL A C 1
ATOM 556 O O . VAL A 1 71 ? 1.502 2.800 -2.248 1.00 90.19 71 VAL A O 1
ATOM 559 N N . TYR A 1 72 ? 0.824 2.360 -4.346 1.00 87.56 72 TYR A N 1
ATOM 560 C CA . TYR A 1 72 ? 0.985 3.732 -4.814 1.00 87.56 72 TYR A CA 1
ATOM 561 C C . TYR A 1 72 ? -0.181 4.606 -4.340 1.00 87.56 72 TYR A C 1
ATOM 563 O O . TYR A 1 72 ? -1.345 4.276 -4.569 1.00 87.56 72 TYR A O 1
ATOM 571 N N . SER A 1 73 ? 0.122 5.716 -3.669 1.00 79.50 73 SER A N 1
ATOM 572 C CA . SER A 1 73 ? -0.870 6.525 -2.953 1.00 79.50 73 SER A CA 1
ATOM 573 C C . SER A 1 73 ? -1.849 7.245 -3.876 1.00 79.50 73 SER A C 1
ATOM 575 O O . SER A 1 73 ? -2.998 7.437 -3.495 1.00 79.50 73 SER A O 1
ATOM 577 N N . LYS A 1 74 ? -1.438 7.595 -5.104 1.00 77.38 74 LYS A N 1
ATOM 578 C CA . LYS A 1 74 ? -2.318 8.257 -6.085 1.00 77.38 74 LYS A CA 1
ATOM 579 C C . LYS A 1 74 ? -3.478 7.380 -6.548 1.00 77.38 74 LYS A C 1
ATOM 581 O O . LYS A 1 74 ? -4.460 7.902 -7.056 1.00 77.38 74 LYS A O 1
ATOM 586 N N . ALA A 1 75 ? -3.360 6.066 -6.378 1.00 70.50 75 ALA A N 1
ATOM 587 C CA . ALA A 1 75 ? -4.425 5.128 -6.692 1.00 70.50 75 ALA A CA 1
ATOM 588 C C . ALA A 1 75 ? -5.415 4.950 -5.526 1.00 70.50 75 ALA A C 1
ATOM 590 O O . ALA A 1 75 ? -6.292 4.103 -5.616 1.00 70.50 75 ALA A O 1
ATOM 591 N N . LEU A 1 76 ? -5.264 5.677 -4.413 1.00 72.62 76 LEU A N 1
ATOM 592 C CA . LEU A 1 76 ? -6.085 5.507 -3.217 1.00 72.62 76 LEU A CA 1
ATOM 593 C C . LEU A 1 76 ? -6.965 6.724 -2.956 1.00 72.62 76 LEU A C 1
ATOM 595 O O . LEU A 1 76 ? -6.493 7.859 -2.961 1.00 72.62 76 LEU A O 1
ATOM 599 N N . GLU A 1 77 ? -8.214 6.461 -2.580 1.00 68.56 77 GLU A N 1
ATOM 600 C CA . GLU A 1 77 ? -9.022 7.437 -1.862 1.00 68.56 77 GLU A CA 1
ATOM 601 C C . GLU A 1 77 ? -8.828 7.238 -0.361 1.00 68.56 77 GLU A C 1
ATOM 603 O O . GLU A 1 77 ? -9.082 6.173 0.216 1.00 68.56 77 GLU A O 1
ATOM 608 N N . ILE A 1 78 ? -8.326 8.286 0.284 1.00 66.56 78 ILE A N 1
ATOM 609 C CA . ILE A 1 78 ? -8.053 8.265 1.711 1.00 66.56 78 ILE A CA 1
ATOM 610 C C . ILE A 1 78 ? -9.292 8.751 2.462 1.00 66.56 78 ILE A C 1
ATOM 612 O O . ILE A 1 78 ? -9.622 9.934 2.406 1.00 66.56 78 ILE A O 1
ATOM 616 N N . TYR A 1 79 ? -9.925 7.860 3.223 1.00 64.19 79 TYR A N 1
ATOM 617 C CA . TYR A 1 79 ? -11.045 8.209 4.090 1.00 64.19 79 TYR A CA 1
ATOM 618 C C . TYR A 1 79 ? -10.532 8.447 5.512 1.00 64.19 79 TYR A C 1
ATOM 620 O O . TYR A 1 79 ? -10.166 7.528 6.240 1.00 64.19 79 TYR A O 1
ATOM 628 N N . THR A 1 80 ? -10.477 9.712 5.924 1.00 56.88 80 THR A N 1
ATOM 629 C CA . THR A 1 80 ? -10.337 10.051 7.344 1.00 56.88 80 THR A CA 1
ATOM 630 C C . THR A 1 80 ? -11.720 10.085 7.964 1.00 56.88 80 THR A C 1
ATOM 632 O O . THR A 1 80 ? -12.507 10.965 7.615 1.00 56.88 80 THR A O 1
ATOM 635 N N . TYR A 1 81 ? -12.008 9.176 8.894 1.00 48.81 81 TYR A N 1
ATOM 636 C CA . TYR A 1 81 ? -13.098 9.422 9.830 1.00 48.81 81 TYR A CA 1
ATOM 637 C C . TYR A 1 81 ? -12.693 10.617 10.696 1.00 48.81 81 TYR A C 1
ATOM 639 O O . TYR A 1 81 ? -11.652 10.596 11.354 1.00 48.81 81 TYR A O 1
ATOM 647 N N . ARG A 1 82 ? -13.466 11.696 10.586 1.00 50.09 82 ARG A N 1
ATOM 648 C CA . ARG A 1 82 ? -13.494 12.783 11.558 1.00 50.09 82 ARG A CA 1
ATOM 649 C C . ARG A 1 82 ? -14.753 12.559 12.380 1.00 50.09 82 ARG A C 1
ATOM 651 O O . ARG A 1 82 ? -15.815 12.401 11.777 1.00 50.09 82 ARG A O 1
ATOM 658 N N . ASP A 1 83 ? -14.582 12.472 13.692 1.00 50.97 83 ASP A N 1
ATOM 659 C CA . ASP A 1 83 ? -15.687 12.503 14.650 1.00 50.97 83 ASP A CA 1
ATOM 660 C C . ASP A 1 83 ? -16.487 13.810 14.519 1.00 50.97 83 ASP A C 1
ATOM 662 O O . ASP A 1 83 ? -15.867 14.856 14.191 1.00 50.97 83 ASP A O 1
#

Radius of gyration: 13.66 Å; chains: 1; bounding box: 26×26×45 Å